Protein AF-A0A1M3E7C6-F1 (afdb_monomer_lite)

Structure (mmCIF, N/CA/C/O backbone):
data_AF-A0A1M3E7C6-F1
#
_entry.id   AF-A0A1M3E7C6-F1
#
loop_
_atom_site.group_PDB
_atom_site.id
_atom_site.type_symbol
_atom_site.label_atom_id
_atom_site.label_alt_id
_atom_site.label_comp_id
_atom_site.label_asym_id
_atom_site.label_entity_id
_atom_site.label_seq_id
_atom_site.pdbx_PDB_ins_code
_atom_site.Cartn_x
_atom_site.Cartn_y
_atom_site.Cartn_z
_atom_site.occupancy
_atom_site.B_iso_or_equiv
_atom_site.auth_seq_id
_atom_site.auth_comp_id
_atom_site.auth_asym_id
_atom_site.auth_atom_id
_atom_site.pdbx_PDB_model_num
ATOM 1 N N . MET A 1 1 ? -11.841 1.292 28.498 1.00 54.66 1 MET A N 1
ATOM 2 C CA . MET A 1 1 ? -10.628 1.463 27.664 1.00 54.66 1 MET A CA 1
ATOM 3 C C . MET A 1 1 ? -10.695 2.862 27.056 1.00 54.66 1 MET A C 1
ATOM 5 O O . MET A 1 1 ? -11.643 3.121 26.330 1.00 54.66 1 MET A O 1
ATOM 9 N N . ASN A 1 2 ? -9.805 3.791 27.438 1.00 68.44 2 ASN A N 1
ATOM 10 C CA . ASN A 1 2 ? -9.898 5.205 27.030 1.00 68.44 2 ASN A CA 1
ATOM 11 C C . ASN A 1 2 ? -9.828 5.352 25.504 1.00 68.44 2 ASN A C 1
ATOM 13 O O . ASN A 1 2 ? -8.860 4.903 24.894 1.00 68.44 2 ASN A O 1
ATOM 17 N N . ILE A 1 3 ? -10.822 6.023 24.917 1.00 69.19 3 ILE A N 1
ATOM 18 C CA . ILE A 1 3 ? -10.952 6.303 23.474 1.00 69.19 3 ILE A CA 1
ATOM 19 C C . ILE A 1 3 ? -9.658 6.902 22.893 1.00 69.19 3 ILE A C 1
ATOM 21 O O . ILE A 1 3 ? -9.248 6.549 21.793 1.00 69.19 3 ILE A O 1
ATOM 25 N N . ILE A 1 4 ? -8.948 7.718 23.676 1.00 75.81 4 ILE A N 1
ATOM 26 C CA . ILE A 1 4 ? -7.658 8.317 23.304 1.00 75.81 4 ILE A CA 1
ATOM 27 C C . ILE A 1 4 ? -6.587 7.255 23.010 1.00 75.81 4 ILE A C 1
ATOM 29 O O . ILE A 1 4 ? -5.895 7.356 22.003 1.00 75.81 4 ILE A O 1
ATOM 33 N N . LYS A 1 5 ? -6.470 6.200 23.832 1.00 76.25 5 LYS A N 1
ATOM 34 C CA . LYS A 1 5 ? -5.499 5.114 23.591 1.00 76.25 5 LYS A CA 1
ATOM 35 C C . LYS A 1 5 ? -5.813 4.358 22.297 1.00 76.25 5 LYS A C 1
ATOM 37 O O . LYS A 1 5 ? -4.899 3.892 21.627 1.00 76.25 5 LYS A O 1
ATOM 42 N N . TYR A 1 6 ? -7.095 4.253 21.946 1.00 70.25 6 TYR A N 1
ATOM 43 C CA . TYR A 1 6 ? -7.544 3.597 20.720 1.00 70.25 6 TYR A CA 1
ATOM 44 C C . TYR A 1 6 ? -7.229 4.430 19.474 1.00 70.25 6 TYR A C 1
ATOM 46 O O . TYR A 1 6 ? -6.685 3.898 18.509 1.00 70.25 6 TYR A O 1
ATOM 54 N N . ILE A 1 7 ? -7.511 5.736 19.518 1.00 74.50 7 ILE A N 1
ATOM 55 C CA . ILE A 1 7 ? -7.147 6.663 18.440 1.00 74.50 7 ILE A CA 1
ATOM 56 C C . ILE A 1 7 ? -5.631 6.633 18.238 1.00 74.50 7 ILE A C 1
ATOM 58 O O . ILE A 1 7 ? -5.173 6.417 17.123 1.00 74.50 7 ILE A O 1
ATOM 62 N N . LEU A 1 8 ? -4.852 6.743 19.319 1.00 79.38 8 LEU A N 1
ATOM 63 C CA . LEU A 1 8 ? -3.392 6.720 19.243 1.00 79.38 8 LEU A CA 1
ATOM 64 C C . LEU A 1 8 ? -2.863 5.417 18.618 1.00 79.38 8 LEU A C 1
ATOM 66 O O . LEU A 1 8 ? -2.000 5.454 17.747 1.00 79.38 8 LEU A O 1
ATOM 70 N N . TRP A 1 9 ? -3.404 4.264 19.023 1.00 79.00 9 TRP A N 1
ATOM 71 C CA . TRP A 1 9 ? -3.026 2.964 18.460 1.00 79.00 9 TRP A CA 1
ATOM 72 C C . TRP A 1 9 ? -3.318 2.868 16.957 1.00 79.00 9 TRP A C 1
ATOM 74 O O . TRP A 1 9 ? -2.485 2.372 16.196 1.00 79.00 9 TRP A O 1
ATOM 84 N N . TRP A 1 10 ? -4.472 3.375 16.515 1.00 76.69 10 TRP A N 1
ATOM 85 C CA . TRP A 1 10 ? -4.827 3.392 15.098 1.00 76.69 10 TRP A CA 1
ATOM 86 C C . TRP A 1 10 ? -3.931 4.329 14.280 1.00 76.69 10 TRP A C 1
ATOM 88 O O . TRP A 1 10 ? -3.456 3.962 13.204 1.00 76.69 10 TRP A O 1
ATOM 98 N N . GLU A 1 11 ? -3.672 5.525 14.804 1.00 79.06 11 GLU A N 1
ATOM 99 C CA . GLU A 1 11 ? -2.825 6.532 14.167 1.00 79.06 11 GLU A CA 1
ATOM 100 C C . GLU A 1 11 ? -1.385 6.033 13.993 1.00 79.06 11 GLU A C 1
ATOM 102 O O . GLU A 1 11 ? -0.805 6.212 12.923 1.00 79.06 11 GLU A O 1
ATOM 107 N N . ILE A 1 12 ? -0.836 5.320 14.985 1.00 81.44 12 ILE A N 1
ATOM 108 C CA . ILE A 1 12 ? 0.489 4.691 14.882 1.00 81.44 12 ILE A CA 1
ATOM 109 C C . ILE A 1 12 ? 0.514 3.652 13.755 1.00 81.44 12 ILE A C 1
ATOM 111 O O . ILE A 1 12 ? 1.419 3.675 12.921 1.00 81.44 12 ILE A O 1
ATOM 115 N N . ARG A 1 13 ? -0.489 2.764 13.671 1.00 78.50 13 ARG A N 1
ATOM 116 C CA . ARG A 1 13 ? -0.571 1.775 12.577 1.00 78.50 13 ARG A CA 1
ATOM 117 C C . ARG A 1 13 ? -0.700 2.448 11.210 1.00 78.50 13 ARG A C 1
ATOM 119 O O . ARG A 1 13 ? -0.099 1.971 10.251 1.00 78.50 13 ARG A O 1
ATOM 126 N N . ARG A 1 14 ? -1.426 3.569 11.131 1.00 79.44 14 ARG A N 1
ATOM 127 C CA . ARG A 1 14 ? -1.618 4.326 9.885 1.00 79.44 14 ARG A CA 1
ATOM 128 C C . ARG A 1 14 ? -0.310 4.954 9.441 1.00 79.44 14 ARG A C 1
ATOM 130 O O . ARG A 1 14 ? 0.031 4.897 8.266 1.00 79.44 14 ARG A O 1
ATOM 137 N N . LEU A 1 15 ? 0.430 5.522 10.388 1.00 81.31 15 LEU A N 1
ATOM 138 C CA . LEU A 1 15 ? 1.736 6.108 10.133 1.00 81.31 15 LEU A CA 1
ATOM 139 C C . LEU A 1 15 ? 2.729 5.046 9.645 1.00 81.31 15 LEU A C 1
ATOM 141 O O . LEU A 1 15 ? 3.374 5.257 8.625 1.00 81.31 15 LEU A O 1
ATOM 145 N N . LEU A 1 16 ? 2.786 3.880 10.297 1.00 83.19 16 LEU A N 1
ATOM 146 C CA . LEU A 1 16 ? 3.627 2.757 9.861 1.00 83.19 16 LEU A CA 1
ATOM 147 C C . LEU A 1 16 ? 3.250 2.252 8.460 1.00 83.19 16 LEU A C 1
ATOM 149 O O . LEU A 1 16 ? 4.128 2.035 7.630 1.00 83.19 16 LEU A O 1
ATOM 153 N N . PHE A 1 17 ? 1.953 2.104 8.177 1.00 81.75 17 PHE A N 1
ATOM 154 C CA . PHE A 1 17 ? 1.462 1.688 6.864 1.00 81.75 17 PHE A CA 1
ATOM 155 C C . PHE A 1 17 ? 1.825 2.702 5.771 1.00 81.75 17 PHE A C 1
ATOM 157 O O . PHE A 1 17 ? 2.354 2.328 4.728 1.00 81.75 17 PHE A O 1
ATOM 164 N N . ASN A 1 18 ? 1.629 3.994 6.030 1.00 82.06 18 ASN A N 1
ATOM 165 C CA . ASN A 1 18 ? 1.979 5.051 5.083 1.00 82.06 18 ASN A CA 1
ATOM 166 C C . ASN A 1 18 ? 3.492 5.168 4.868 1.00 82.06 18 ASN A C 1
ATOM 168 O O . ASN A 1 18 ? 3.921 5.375 3.737 1.00 82.06 18 ASN A O 1
ATOM 172 N N . LEU A 1 19 ? 4.305 5.000 5.917 1.00 84.50 19 LEU A N 1
ATOM 173 C CA . LEU A 1 19 ? 5.764 4.941 5.786 1.00 84.50 19 LEU A CA 1
ATOM 174 C C . LEU A 1 19 ? 6.196 3.757 4.914 1.00 84.50 19 LEU A C 1
ATOM 176 O O . LEU A 1 19 ? 7.078 3.909 4.074 1.00 84.50 19 LEU A O 1
ATOM 180 N N . PHE A 1 20 ? 5.542 2.602 5.063 1.00 85.25 20 PHE A N 1
ATOM 181 C CA . PHE A 1 20 ? 5.787 1.435 4.220 1.00 85.25 20 PHE A CA 1
ATOM 182 C C . PHE A 1 20 ? 5.411 1.685 2.749 1.00 85.25 20 PHE A C 1
ATOM 184 O O . PHE A 1 20 ? 6.205 1.395 1.851 1.00 85.25 20 PHE A O 1
ATOM 191 N N . LEU A 1 21 ? 4.239 2.274 2.489 1.00 83.44 21 LEU A N 1
ATOM 192 C CA . LEU A 1 21 ? 3.819 2.668 1.137 1.00 83.44 21 LEU A CA 1
ATOM 193 C C . LEU A 1 21 ? 4.786 3.676 0.505 1.00 83.44 21 LEU A C 1
ATOM 195 O O . LEU A 1 21 ? 5.140 3.564 -0.668 1.00 83.44 21 LEU A O 1
ATOM 199 N N . LEU A 1 22 ? 5.240 4.657 1.283 1.00 83.62 22 LEU A N 1
ATOM 200 C CA . LEU A 1 22 ? 6.178 5.668 0.813 1.00 83.62 22 LEU A CA 1
ATOM 201 C C . LEU A 1 22 ? 7.542 5.048 0.489 1.00 83.62 22 LEU A C 1
ATOM 203 O O . LEU A 1 22 ? 8.075 5.284 -0.592 1.00 83.62 22 LEU A O 1
ATOM 207 N N . GLY A 1 23 ? 8.070 4.197 1.373 1.00 85.25 23 GLY A N 1
ATOM 208 C CA . GLY A 1 23 ? 9.334 3.493 1.156 1.00 85.25 23 GLY A CA 1
ATOM 209 C C . GLY A 1 23 ? 9.309 2.598 -0.085 1.00 85.25 23 GLY A C 1
ATOM 210 O O . GLY A 1 23 ? 10.196 2.695 -0.929 1.00 85.25 23 GLY A O 1
ATOM 211 N N . SER A 1 24 ? 8.265 1.782 -0.246 1.00 82.69 24 SER A N 1
ATOM 212 C CA . SER A 1 24 ? 8.095 0.917 -1.427 1.00 82.69 24 SER A CA 1
ATOM 213 C C . SER A 1 24 ? 7.970 1.720 -2.727 1.00 82.69 24 SER A C 1
ATOM 215 O O . SER A 1 24 ? 8.575 1.367 -3.739 1.00 82.69 24 SER A O 1
ATOM 217 N N . THR A 1 25 ? 7.275 2.861 -2.688 1.00 81.50 25 THR A N 1
ATOM 218 C CA . THR A 1 25 ? 7.171 3.764 -3.843 1.00 81.50 25 THR A CA 1
ATOM 219 C C . THR A 1 25 ? 8.519 4.379 -4.205 1.00 81.50 25 THR A C 1
ATOM 221 O O . THR A 1 25 ? 8.877 4.396 -5.378 1.00 81.50 25 THR A O 1
ATOM 224 N N . LEU A 1 26 ? 9.299 4.840 -3.221 1.00 83.44 26 LEU A N 1
ATOM 225 C CA . LEU A 1 26 ? 10.636 5.391 -3.458 1.00 83.44 26 LEU A CA 1
ATOM 226 C C . LEU A 1 26 ? 11.586 4.354 -4.066 1.00 83.44 26 LEU A C 1
ATOM 228 O O . LEU A 1 26 ? 12.305 4.675 -5.009 1.00 83.44 26 LEU A O 1
ATOM 232 N N . VAL A 1 27 ? 11.554 3.114 -3.567 1.00 82.69 27 VAL A N 1
ATOM 233 C CA . VAL A 1 27 ? 12.353 2.004 -4.107 1.00 82.69 27 VAL A CA 1
ATOM 234 C C . VAL A 1 27 ? 12.014 1.753 -5.573 1.00 82.69 27 VAL A C 1
ATOM 236 O O . VAL A 1 27 ? 12.920 1.612 -6.391 1.00 82.69 27 VAL A O 1
ATOM 239 N N . LEU A 1 28 ? 10.731 1.755 -5.935 1.00 77.69 28 LEU A N 1
ATOM 240 C CA . LEU A 1 28 ? 10.324 1.566 -7.326 1.00 77.69 28 LEU A CA 1
ATOM 241 C C . LEU A 1 28 ? 10.652 2.762 -8.212 1.00 77.69 28 LEU A C 1
ATOM 243 O O . LEU A 1 28 ? 11.138 2.564 -9.318 1.00 77.69 28 LEU A O 1
ATOM 247 N N . CYS A 1 29 ? 10.458 3.993 -7.739 1.00 77.25 29 CYS A N 1
ATOM 248 C CA . CYS A 1 29 ? 10.883 5.184 -8.475 1.00 77.25 29 CYS A CA 1
ATOM 249 C C . CYS A 1 29 ? 12.395 5.175 -8.745 1.00 77.25 29 CYS A C 1
ATOM 251 O O . CYS A 1 29 ? 12.830 5.577 -9.824 1.00 77.25 29 CYS A O 1
ATOM 253 N N . PHE A 1 30 ? 13.192 4.696 -7.787 1.00 77.31 30 PHE A N 1
ATOM 254 C CA . PHE A 1 30 ? 14.628 4.516 -7.965 1.00 77.31 30 PHE A CA 1
ATOM 255 C C . PHE A 1 30 ? 14.941 3.388 -8.958 1.00 77.31 30 PHE A C 1
ATOM 257 O O . PHE A 1 30 ? 15.753 3.584 -9.856 1.00 77.31 30 PHE A O 1
ATOM 264 N N . ALA A 1 31 ? 14.256 2.246 -8.854 1.00 72.19 31 ALA A N 1
ATOM 265 C CA . ALA A 1 31 ? 14.455 1.097 -9.738 1.00 72.19 31 ALA A CA 1
ATOM 266 C C . ALA A 1 31 ? 14.068 1.386 -11.198 1.00 72.19 31 ALA A C 1
ATOM 268 O O . ALA A 1 31 ? 14.800 1.023 -12.110 1.00 72.19 31 ALA A O 1
ATOM 269 N N . PHE A 1 32 ? 12.964 2.099 -11.435 1.00 70.50 32 PHE A N 1
ATOM 270 C CA . PHE A 1 32 ? 12.581 2.581 -12.768 1.00 70.50 32 PHE A CA 1
ATOM 271 C C . PHE A 1 32 ? 13.437 3.766 -13.251 1.00 70.50 32 PHE A C 1
ATOM 273 O O . PHE A 1 32 ? 13.218 4.284 -14.344 1.00 70.50 32 PHE A O 1
ATOM 280 N N . GLY A 1 33 ? 14.414 4.207 -12.452 1.00 62.66 33 GLY A N 1
ATOM 281 C CA . GLY A 1 33 ? 15.376 5.226 -12.838 1.00 62.66 33 GLY A CA 1
ATOM 282 C C . GLY A 1 33 ? 14.762 6.611 -13.000 1.00 62.66 33 GLY A C 1
ATOM 283 O O . GLY A 1 33 ? 14.967 7.214 -14.042 1.00 62.66 33 GLY A O 1
ATOM 284 N N . PHE A 1 34 ? 14.007 7.109 -12.008 1.00 54.00 34 PHE A N 1
ATOM 285 C CA . PHE A 1 34 ? 13.562 8.510 -11.803 1.00 54.00 34 PHE A CA 1
ATOM 286 C C . PHE A 1 34 ? 12.947 9.283 -12.996 1.00 54.00 34 PHE A C 1
ATOM 288 O O . PHE A 1 34 ? 12.569 10.445 -12.862 1.00 54.00 34 PHE A O 1
ATOM 295 N N . ASN A 1 35 ? 12.773 8.651 -14.152 1.00 59.53 35 ASN A N 1
ATOM 296 C CA . ASN A 1 35 ? 12.366 9.258 -15.409 1.00 59.53 35 ASN A CA 1
ATOM 297 C C . ASN A 1 35 ? 10.902 8.928 -15.705 1.00 59.53 35 ASN A C 1
ATOM 299 O O . ASN A 1 35 ? 10.528 8.573 -16.822 1.00 59.53 35 ASN A O 1
ATOM 303 N N . LEU A 1 36 ? 10.039 9.103 -14.702 1.00 56.84 36 LEU A N 1
ATOM 304 C CA . LEU A 1 36 ? 8.584 9.004 -14.859 1.00 56.84 36 LEU A CA 1
ATOM 305 C C . LEU A 1 36 ? 8.058 9.885 -16.004 1.00 56.84 36 LEU A C 1
ATOM 307 O O . LEU A 1 36 ? 7.094 9.522 -16.666 1.00 56.84 36 LEU A O 1
ATOM 311 N N . PHE A 1 37 ? 8.743 10.996 -16.291 1.00 57.69 37 PHE A N 1
ATOM 312 C CA . PHE A 1 37 ? 8.420 11.911 -17.390 1.00 57.69 37 PHE A CA 1
ATOM 313 C C . PHE A 1 37 ? 9.018 11.530 -18.753 1.00 57.69 37 PHE A C 1
ATOM 315 O O . PHE A 1 37 ? 8.662 12.145 -19.752 1.00 57.69 37 PHE A O 1
ATOM 322 N N . ARG A 1 38 ? 9.931 10.551 -18.817 1.00 59.56 38 ARG A N 1
ATOM 323 C CA . ARG A 1 38 ? 10.483 10.027 -20.084 1.00 59.56 38 ARG A CA 1
ATOM 324 C C . ARG A 1 38 ? 10.049 8.597 -20.379 1.00 59.56 38 ARG A C 1
ATOM 326 O O . ARG A 1 38 ? 10.420 8.056 -21.413 1.00 59.56 38 ARG A O 1
ATOM 333 N N . THR A 1 39 ? 9.308 7.973 -19.468 1.00 67.62 39 THR A N 1
ATOM 334 C CA . THR A 1 39 ? 8.786 6.628 -19.687 1.00 67.62 39 THR A CA 1
ATOM 335 C C . THR A 1 39 ? 7.688 6.735 -20.735 1.00 67.62 39 THR A C 1
ATOM 337 O O . THR A 1 39 ? 6.695 7.427 -20.512 1.00 67.62 39 THR A O 1
ATOM 340 N N . GLU A 1 40 ? 7.875 6.091 -21.887 1.00 74.81 40 GLU A N 1
ATOM 341 C CA . GLU A 1 40 ? 6.901 6.168 -22.972 1.00 74.81 40 GLU A C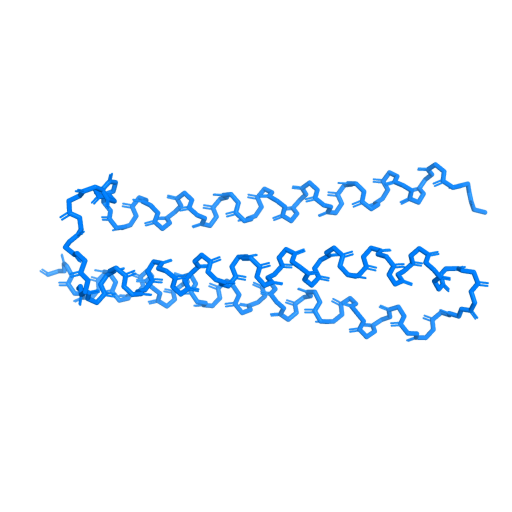A 1
ATOM 342 C C . GLU A 1 40 ? 5.542 5.612 -22.515 1.00 74.81 40 GLU A C 1
ATOM 344 O O . GLU A 1 40 ? 5.481 4.492 -21.976 1.00 74.81 40 GLU A O 1
ATOM 349 N N . PRO A 1 41 ? 4.447 6.370 -22.713 1.00 75.69 41 PRO A N 1
ATOM 350 C CA . PRO A 1 41 ? 3.113 5.873 -22.433 1.00 75.69 41 PRO A CA 1
ATOM 351 C C . PRO A 1 41 ? 2.835 4.643 -23.303 1.00 75.69 41 PRO A C 1
ATOM 353 O O . PRO A 1 41 ? 3.051 4.662 -24.511 1.00 75.69 41 PRO A O 1
ATOM 356 N N . GLY A 1 42 ? 2.368 3.564 -22.675 1.00 73.88 42 GLY A N 1
ATOM 357 C CA . GLY A 1 42 ? 2.132 2.277 -23.340 1.00 73.88 42 GLY A CA 1
ATOM 358 C C . GLY A 1 42 ? 3.310 1.295 -23.296 1.00 73.88 42 GLY A C 1
ATOM 359 O O . GLY A 1 42 ? 3.159 0.151 -23.717 1.00 73.88 42 GLY A O 1
ATOM 360 N N . SER A 1 43 ? 4.460 1.682 -22.738 1.00 78.38 43 SER A N 1
ATOM 361 C CA . SER A 1 43 ? 5.552 0.740 -22.463 1.00 78.38 43 SER A CA 1
ATOM 362 C C . SER A 1 43 ? 5.219 -0.209 -21.298 1.00 78.38 43 SER A C 1
ATOM 364 O O . SER A 1 43 ? 4.429 0.112 -20.406 1.00 78.38 43 SER A O 1
ATOM 366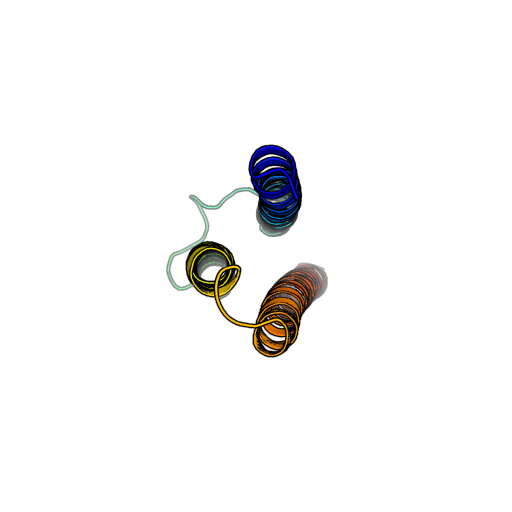 N N . GLY A 1 44 ? 5.859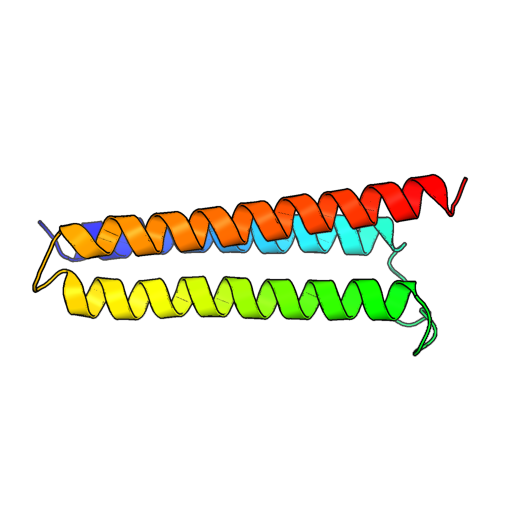 -1.383 -21.251 1.00 76.44 44 GLY A N 1
ATOM 367 C CA . GLY A 1 44 ? 5.677 -2.338 -20.147 1.00 76.44 44 GLY A CA 1
ATOM 368 C C . GLY A 1 44 ? 6.000 -1.736 -18.770 1.00 76.44 44 GLY A C 1
ATOM 369 O O . GLY A 1 44 ? 5.271 -1.967 -17.807 1.00 76.44 44 GLY A O 1
ATOM 370 N N . ALA A 1 45 ? 7.029 -0.885 -18.691 1.00 74.06 45 ALA A N 1
ATOM 371 C CA . ALA A 1 45 ? 7.393 -0.161 -17.472 1.00 74.06 45 ALA A CA 1
ATOM 372 C C . ALA A 1 45 ? 6.283 0.796 -17.000 1.00 74.06 45 ALA A C 1
ATOM 374 O O . ALA A 1 45 ? 5.976 0.851 -15.808 1.00 74.06 45 ALA A O 1
ATOM 375 N N . TYR A 1 46 ? 5.623 1.489 -17.934 1.00 76.25 46 TYR A N 1
ATOM 376 C CA . TYR A 1 46 ? 4.487 2.363 -17.642 1.00 76.25 46 TYR A CA 1
ATOM 377 C C . TYR A 1 46 ? 3.303 1.586 -17.042 1.00 76.25 46 TYR A C 1
ATOM 379 O O . TYR A 1 46 ? 2.746 1.992 -16.020 1.00 76.25 46 TYR A O 1
ATOM 387 N N . TYR A 1 47 ? 2.956 0.424 -17.610 1.00 78.62 47 TYR A N 1
ATOM 388 C CA . TYR A 1 47 ? 1.886 -0.427 -17.075 1.00 78.62 47 TYR A CA 1
ATOM 389 C C . TYR A 1 47 ? 2.221 -1.026 -15.705 1.00 78.62 47 TYR A C 1
ATOM 391 O O . TYR A 1 47 ? 1.346 -1.080 -14.835 1.00 78.62 47 TYR A O 1
ATOM 399 N N . LEU A 1 48 ? 3.473 -1.439 -15.480 1.00 79.12 48 LEU A N 1
ATOM 400 C CA . LEU A 1 48 ? 3.926 -1.926 -14.174 1.00 79.12 48 LEU A CA 1
ATOM 401 C C . LEU A 1 48 ? 3.791 -0.842 -13.100 1.00 79.12 48 LEU A C 1
ATOM 403 O O . LEU A 1 48 ? 3.281 -1.122 -12.012 1.00 79.12 48 LEU A O 1
ATOM 407 N N . PHE A 1 49 ? 4.174 0.396 -13.427 1.00 77.69 49 PHE A N 1
ATOM 408 C CA . PHE A 1 49 ? 4.053 1.543 -12.532 1.00 77.69 49 PHE A CA 1
ATOM 409 C C . PHE A 1 49 ? 2.592 1.921 -12.241 1.00 77.69 49 PHE A C 1
ATOM 411 O O . PHE A 1 49 ? 2.227 2.107 -11.081 1.00 77.69 49 PHE A O 1
ATOM 418 N N . ILE A 1 50 ? 1.715 1.971 -13.251 1.00 80.50 50 ILE A N 1
ATOM 419 C CA . ILE A 1 50 ? 0.280 2.235 -13.029 1.00 80.50 50 ILE A CA 1
ATOM 420 C C . ILE A 1 50 ? -0.353 1.152 -12.162 1.00 80.50 50 ILE A C 1
ATOM 422 O O . ILE A 1 50 ? -1.096 1.458 -11.230 1.00 80.50 50 ILE A O 1
ATOM 426 N N . THR A 1 51 ? -0.062 -0.115 -12.451 1.00 82.19 51 THR A N 1
ATOM 427 C CA . THR A 1 51 ? -0.602 -1.241 -11.681 1.00 82.19 51 THR A CA 1
ATOM 428 C C . THR A 1 51 ? -0.127 -1.174 -10.230 1.00 82.19 51 THR A C 1
ATOM 430 O O . THR A 1 51 ? -0.906 -1.425 -9.312 1.00 82.19 51 THR A O 1
ATOM 433 N N . TYR A 1 52 ? 1.117 -0.742 -10.004 1.00 83.12 52 TYR A N 1
ATOM 434 C CA . TYR A 1 52 ? 1.639 -0.472 -8.670 1.00 83.12 52 TYR A CA 1
ATOM 435 C C . TYR A 1 52 ? 0.874 0.657 -7.953 1.00 83.12 52 TYR A C 1
ATOM 437 O O . TYR A 1 52 ? 0.453 0.483 -6.809 1.00 83.12 52 TYR A O 1
ATOM 445 N N . LEU A 1 53 ? 0.614 1.783 -8.628 1.00 82.94 53 LEU A N 1
ATOM 446 C CA . LEU A 1 53 ? -0.189 2.879 -8.070 1.00 82.94 53 LEU A CA 1
ATOM 447 C C . LEU A 1 53 ? -1.623 2.445 -7.731 1.00 82.94 53 LEU A C 1
ATOM 449 O O . LEU A 1 53 ? -2.143 2.807 -6.674 1.00 82.94 53 LEU A O 1
ATOM 453 N N . LEU A 1 54 ? -2.257 1.642 -8.591 1.00 84.88 54 LEU A N 1
ATOM 454 C CA . LEU A 1 54 ? -3.577 1.064 -8.325 1.00 84.88 54 LEU A CA 1
ATOM 455 C C . LEU A 1 54 ? -3.553 0.166 -7.084 1.00 84.88 54 LEU A C 1
ATOM 457 O O . LEU A 1 54 ? -4.459 0.238 -6.254 1.00 84.88 54 LEU A O 1
ATOM 461 N N . LEU A 1 55 ? -2.501 -0.639 -6.922 1.00 83.50 55 LEU A N 1
ATOM 462 C CA . LEU A 1 55 ? -2.324 -1.502 -5.758 1.00 83.50 55 LEU A CA 1
ATOM 463 C C . LEU A 1 55 ? -2.164 -0.684 -4.466 1.00 83.50 55 LEU A C 1
ATOM 465 O O . LEU A 1 55 ? -2.777 -1.024 -3.454 1.00 83.50 55 LEU A O 1
ATOM 469 N N . ILE A 1 56 ? -1.425 0.433 -4.508 1.00 84.62 56 ILE A N 1
ATOM 470 C CA . ILE A 1 56 ? -1.330 1.383 -3.387 1.00 84.62 56 ILE A CA 1
ATOM 471 C C . ILE A 1 56 ? -2.703 1.961 -3.049 1.00 84.62 56 ILE A C 1
ATOM 473 O O . ILE A 1 56 ? -3.091 1.974 -1.879 1.00 84.62 56 ILE A O 1
ATOM 477 N N . ALA A 1 57 ? -3.443 2.439 -4.052 1.00 81.31 57 ALA A N 1
ATOM 478 C CA . ALA A 1 57 ? -4.762 3.030 -3.849 1.00 81.31 57 ALA A CA 1
ATOM 479 C C . ALA A 1 57 ? -5.734 2.022 -3.216 1.00 81.31 57 ALA A C 1
ATOM 481 O O . ALA A 1 57 ? -6.419 2.348 -2.245 1.00 81.31 57 ALA A O 1
ATOM 482 N N . LEU A 1 58 ? -5.735 0.776 -3.701 1.00 83.00 58 LEU A N 1
ATOM 483 C CA . LEU A 1 58 ? -6.523 -0.317 -3.131 1.00 83.00 58 LEU A CA 1
ATOM 484 C C . LEU A 1 58 ? -6.105 -0.634 -1.693 1.00 83.00 58 LEU A C 1
ATOM 486 O O . LEU A 1 58 ? -6.967 -0.763 -0.825 1.00 83.00 58 LEU A O 1
ATOM 490 N N . ALA A 1 59 ? -4.804 -0.719 -1.412 1.00 81.75 59 ALA A N 1
ATOM 491 C CA . ALA A 1 59 ? -4.302 -1.005 -0.072 1.00 81.75 59 ALA A CA 1
ATOM 492 C C . ALA A 1 59 ? -4.681 0.110 0.924 1.00 81.75 59 ALA A C 1
ATOM 494 O O . ALA A 1 59 ? -5.139 -0.178 2.032 1.00 81.75 59 ALA A O 1
ATOM 495 N N . ASN A 1 60 ? -4.595 1.378 0.511 1.00 82.44 60 ASN A N 1
ATOM 496 C CA . ASN A 1 60 ? -5.051 2.525 1.303 1.00 82.44 60 ASN A CA 1
ATOM 497 C C . ASN A 1 60 ? -6.568 2.528 1.527 1.00 82.44 60 ASN A C 1
ATOM 499 O O . ASN A 1 60 ? -7.040 2.848 2.622 1.00 82.44 60 ASN A O 1
ATOM 50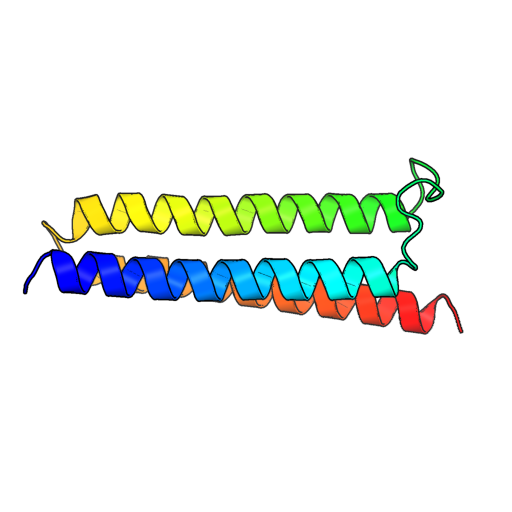3 N N . LEU A 1 61 ? -7.345 2.148 0.513 1.00 82.38 61 LEU A N 1
ATOM 504 C CA . LEU A 1 61 ? -8.798 2.042 0.615 1.00 82.38 61 LEU A CA 1
ATOM 505 C C . LEU A 1 61 ? -9.201 0.928 1.587 1.00 82.38 61 LEU A C 1
ATOM 507 O O . LEU A 1 61 ? -10.028 1.156 2.466 1.00 82.38 61 LEU A O 1
ATOM 511 N N . VAL A 1 62 ? -8.568 -0.245 1.502 1.00 81.56 62 VAL A N 1
ATOM 512 C CA . VAL A 1 62 ? -8.762 -1.354 2.449 1.00 81.56 62 VAL A CA 1
ATOM 513 C C . VAL A 1 62 ? -8.381 -0.934 3.870 1.00 81.56 62 VAL A C 1
ATOM 515 O O . VAL A 1 62 ? -9.137 -1.199 4.807 1.00 81.56 62 VAL A O 1
ATOM 518 N N . TYR A 1 63 ? -7.256 -0.232 4.038 1.00 78.06 63 TYR A N 1
ATOM 519 C CA . TYR A 1 63 ? -6.827 0.306 5.330 1.00 78.06 63 TYR A CA 1
ATOM 520 C C . TYR A 1 63 ? -7.874 1.270 5.916 1.00 78.06 63 TYR A C 1
ATOM 522 O O . TYR A 1 63 ? -8.276 1.147 7.075 1.00 78.06 63 TYR A O 1
ATOM 530 N N . THR A 1 64 ? -8.369 2.202 5.101 1.00 78.06 64 THR A N 1
ATOM 531 C CA . THR A 1 64 ? -9.353 3.216 5.510 1.00 78.06 64 THR A CA 1
ATOM 532 C C . THR A 1 64 ? -10.718 2.600 5.816 1.00 78.06 64 THR A C 1
ATOM 534 O O . THR A 1 64 ? -11.335 2.930 6.828 1.00 78.06 64 THR A O 1
ATOM 537 N N . LEU A 1 65 ? -11.188 1.651 5.003 1.00 78.44 65 LEU A N 1
ATOM 538 C CA . LEU A 1 65 ? -12.416 0.906 5.286 1.00 78.44 65 LEU A CA 1
ATOM 539 C C . LEU A 1 65 ? -12.299 0.111 6.586 1.00 78.44 65 LEU A C 1
ATOM 541 O O . LEU A 1 65 ? -13.262 0.049 7.353 1.00 78.44 65 LEU A O 1
ATOM 545 N N . ASN A 1 66 ? -11.118 -0.447 6.868 1.00 73.25 66 ASN A N 1
ATOM 546 C CA . ASN A 1 66 ? -10.872 -1.122 8.132 1.00 73.25 66 ASN A CA 1
ATOM 547 C C . ASN A 1 66 ? -11.040 -0.150 9.312 1.00 73.25 66 ASN A C 1
ATOM 54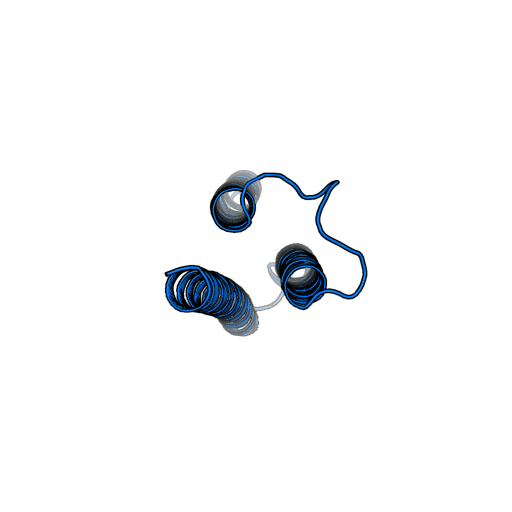9 O O . ASN A 1 66 ? -11.750 -0.490 10.251 1.00 73.25 66 ASN A O 1
ATOM 553 N N . TYR A 1 67 ? -10.533 1.088 9.229 1.00 72.00 67 TYR A N 1
ATOM 554 C CA . TYR A 1 67 ? -10.775 2.107 10.266 1.00 72.00 67 TYR A CA 1
ATOM 555 C C . TYR A 1 67 ? -12.266 2.313 10.547 1.00 72.00 67 TYR A C 1
ATOM 557 O O . TYR A 1 67 ? -12.706 2.210 11.693 1.00 72.00 67 TYR A O 1
ATOM 565 N N . PHE A 1 68 ? -13.053 2.578 9.499 1.00 72.44 68 PHE A N 1
ATOM 566 C CA . PHE A 1 68 ? -14.482 2.869 9.631 1.00 72.44 68 PHE A CA 1
ATOM 567 C C . PHE A 1 68 ? -15.261 1.680 10.192 1.00 72.44 68 PHE A C 1
ATOM 569 O O . PHE A 1 68 ? -16.106 1.844 11.075 1.00 72.44 68 PHE A O 1
ATOM 576 N N . ILE A 1 69 ? -14.971 0.471 9.709 1.00 69.69 69 ILE A N 1
ATOM 577 C CA . ILE A 1 69 ? -15.637 -0.748 10.169 1.00 69.69 69 ILE A CA 1
ATOM 578 C C . ILE A 1 69 ? -15.265 -1.041 11.621 1.00 69.69 69 ILE A C 1
ATOM 580 O O . ILE A 1 69 ? -16.143 -1.401 12.404 1.00 69.69 69 ILE A O 1
ATOM 584 N N . TYR A 1 70 ? -13.998 -0.874 11.993 1.00 67.12 70 TYR A N 1
ATOM 585 C CA . TYR A 1 70 ? -13.523 -1.127 13.348 1.00 67.12 70 TYR A CA 1
ATOM 586 C C . TYR A 1 70 ? -14.046 -0.078 14.328 1.00 67.12 70 TYR A C 1
ATOM 588 O O . TYR A 1 70 ? -14.501 -0.442 15.405 1.00 67.12 70 TYR A O 1
ATOM 596 N N . TYR A 1 71 ? -14.102 1.200 13.941 1.00 65.12 71 TYR A N 1
ATOM 597 C CA . TYR A 1 71 ? -14.732 2.253 14.741 1.00 65.12 71 TYR A CA 1
ATOM 598 C C . TYR A 1 71 ? -16.225 1.972 14.963 1.00 65.12 71 TYR A C 1
ATOM 600 O O . TYR A 1 71 ? -16.718 2.049 16.088 1.00 65.12 71 TYR A O 1
ATOM 608 N N . LYS A 1 72 ? -16.941 1.557 13.908 1.00 65.94 72 LYS A N 1
ATOM 609 C CA . LYS A 1 72 ? -18.363 1.202 13.993 1.00 65.94 72 LYS A CA 1
ATOM 610 C C . LYS A 1 72 ? -18.602 -0.065 14.830 1.00 65.94 72 LYS A C 1
ATOM 612 O O . LYS A 1 72 ? -19.577 -0.123 15.569 1.00 65.94 72 LYS A O 1
ATOM 617 N N . LYS A 1 73 ? -17.717 -1.069 14.749 1.00 63.56 73 LYS A N 1
ATOM 618 C CA . LYS A 1 73 ? -17.883 -2.395 15.384 1.00 63.56 73 LYS A CA 1
ATOM 619 C C . LYS A 1 73 ? -17.161 -2.590 16.715 1.00 63.56 73 LYS A C 1
ATOM 621 O O . LYS A 1 73 ? -17.491 -3.544 17.417 1.00 63.56 73 LYS A O 1
ATOM 626 N N . ALA A 1 74 ? -16.252 -1.701 17.113 1.00 57.22 74 ALA A N 1
ATOM 627 C CA . ALA A 1 74 ? -15.686 -1.667 18.466 1.00 57.22 74 ALA A CA 1
ATOM 628 C C . ALA A 1 74 ? -16.778 -1.502 19.542 1.00 57.22 74 ALA A C 1
ATOM 630 O O . ALA A 1 74 ? -16.550 -1.819 20.706 1.00 57.22 74 ALA A O 1
ATOM 631 N N . LYS A 1 75 ? -17.977 -1.064 19.134 1.00 55.88 75 LYS A N 1
ATOM 632 C CA . LYS A 1 75 ? -19.191 -1.024 19.949 1.00 55.88 75 LYS A CA 1
ATOM 633 C C . LYS A 1 75 ? -19.930 -2.367 20.074 1.00 55.88 75 LYS A C 1
ATOM 635 O O . LYS A 1 75 ? -20.718 -2.498 21.000 1.00 55.88 75 LYS A O 1
ATOM 640 N N . GLU A 1 76 ? -19.705 -3.343 19.185 1.00 56.72 76 GLU A N 1
ATOM 641 C CA . GLU A 1 76 ? -20.657 -4.455 18.997 1.00 56.72 76 GLU A CA 1
ATOM 642 C C . GLU A 1 76 ? -20.085 -5.884 18.929 1.00 56.72 76 GLU A C 1
ATOM 644 O O . GLU A 1 76 ? -20.849 -6.785 19.252 1.00 56.72 76 GLU A O 1
ATOM 649 N N . ASN A 1 77 ? -18.821 -6.179 18.550 1.00 53.72 77 ASN A N 1
ATOM 650 C CA . ASN A 1 77 ? -18.307 -7.574 18.626 1.00 53.72 77 ASN A CA 1
ATOM 651 C C . ASN A 1 77 ? -16.801 -7.779 18.325 1.00 53.72 77 ASN A C 1
ATOM 653 O O . ASN A 1 77 ? -16.265 -7.206 17.377 1.00 53.72 77 ASN A O 1
ATOM 657 N N . LYS A 1 78 ? -16.137 -8.697 19.059 1.00 56.97 78 LYS A N 1
ATOM 658 C CA . LYS A 1 78 ? -14.684 -9.001 18.957 1.00 56.97 78 LYS A CA 1
ATOM 659 C C . LYS A 1 78 ? -14.269 -9.922 17.794 1.00 56.97 78 LYS A C 1
ATOM 661 O O . LYS A 1 78 ? -13.121 -9.886 17.374 1.00 56.97 78 LYS A O 1
ATOM 666 N N . THR A 1 79 ? -15.159 -10.745 17.243 1.00 53.28 79 THR A N 1
ATOM 667 C CA . THR A 1 79 ? -14.793 -11.820 16.289 1.00 53.28 79 THR A CA 1
ATOM 668 C C . THR A 1 79 ? -14.521 -11.335 14.862 1.00 53.28 79 THR A C 1
ATOM 670 O O . THR A 1 79 ? -13.733 -11.941 14.143 1.00 53.28 79 THR A O 1
ATOM 673 N N . ARG A 1 80 ? -15.134 -10.224 14.429 1.00 57.78 80 ARG A N 1
ATOM 674 C CA . ARG A 1 80 ? -14.941 -9.685 13.064 1.00 57.78 80 ARG A CA 1
ATOM 675 C C . ARG A 1 80 ? -13.649 -8.882 12.905 1.00 57.78 80 ARG A C 1
ATOM 677 O O . ARG A 1 80 ? -13.180 -8.726 11.787 1.00 57.78 80 ARG A O 1
ATOM 684 N N . ILE A 1 81 ? -13.069 -8.429 14.011 1.00 60.69 81 ILE A N 1
ATOM 685 C CA . ILE A 1 81 ? -11.804 -7.687 14.083 1.00 60.69 81 ILE A CA 1
ATOM 686 C C . ILE A 1 81 ? -10.651 -8.483 13.450 1.00 60.69 81 ILE A C 1
ATOM 688 O O . ILE A 1 81 ? -9.945 -7.963 12.589 1.00 60.69 81 ILE A O 1
ATOM 692 N N . GLY A 1 82 ? -10.533 -9.777 13.773 1.00 65.88 82 GLY A N 1
ATOM 693 C CA . GLY A 1 82 ? -9.434 -10.613 13.279 1.00 65.88 82 GLY A CA 1
ATOM 694 C C . GLY A 1 82 ? -9.470 -10.883 11.769 1.00 65.88 82 GLY A C 1
ATOM 695 O O . GLY A 1 82 ? -8.421 -11.051 11.154 1.00 65.88 82 GLY A O 1
ATOM 696 N N . LEU A 1 83 ? -10.653 -10.893 11.143 1.00 67.88 83 LEU A N 1
ATOM 697 C CA . LEU A 1 83 ? -10.775 -11.095 9.694 1.00 67.88 83 LEU A CA 1
ATOM 698 C C . LEU A 1 83 ? -10.248 -9.881 8.915 1.00 67.88 83 LEU A C 1
ATOM 700 O O . LEU A 1 83 ? -9.534 -10.048 7.931 1.00 67.88 83 LEU A O 1
ATOM 704 N N . PHE A 1 84 ? -10.520 -8.662 9.384 1.00 68.50 84 PHE A N 1
ATOM 705 C CA . PHE A 1 84 ? -10.025 -7.450 8.726 1.00 68.50 84 PHE A CA 1
ATOM 706 C C . PHE A 1 84 ? -8.528 -7.210 8.951 1.00 68.50 84 PHE A C 1
ATOM 708 O O . PHE A 1 84 ? -7.848 -6.735 8.044 1.00 68.50 84 PHE A O 1
ATOM 715 N N . GLU A 1 85 ? -7.980 -7.587 10.109 1.00 71.25 85 GLU A N 1
ATOM 716 C CA . GLU A 1 85 ? -6.526 -7.566 10.323 1.00 71.25 85 GLU A CA 1
ATOM 717 C C . GLU A 1 85 ? -5.791 -8.519 9.376 1.00 71.25 85 GLU A C 1
ATOM 719 O O . GLU A 1 85 ? -4.756 -8.154 8.820 1.00 71.25 85 GLU A O 1
ATOM 724 N N . ARG A 1 86 ? -6.363 -9.702 9.120 1.00 79.44 86 ARG A N 1
ATOM 725 C CA . ARG A 1 86 ? -5.842 -10.645 8.120 1.00 79.44 86 ARG A CA 1
ATOM 726 C C . ARG A 1 86 ? -5.916 -10.082 6.702 1.00 79.44 86 ARG A C 1
ATOM 728 O O . ARG A 1 86 ? -4.969 -10.265 5.947 1.00 79.44 86 ARG A O 1
ATOM 735 N N . ILE A 1 87 ? -6.989 -9.369 6.348 1.00 77.62 87 ILE A N 1
ATOM 736 C CA . ILE A 1 87 ? -7.104 -8.698 5.041 1.00 77.62 87 ILE A CA 1
ATOM 737 C C . ILE A 1 87 ? -6.038 -7.600 4.897 1.00 77.62 87 ILE A C 1
ATOM 739 O O . ILE A 1 87 ? -5.382 -7.536 3.861 1.00 77.62 87 ILE A O 1
ATOM 743 N N . MET A 1 88 ? -5.808 -6.785 5.934 1.00 75.12 88 MET A N 1
ATOM 744 C CA . MET A 1 88 ? -4.747 -5.767 5.925 1.00 75.12 88 MET A CA 1
ATOM 745 C C . MET A 1 88 ? -3.357 -6.407 5.754 1.00 75.12 88 MET A C 1
ATOM 747 O O . MET A 1 88 ? -2.577 -5.971 4.907 1.00 75.12 88 MET A O 1
ATOM 751 N N . LEU A 1 89 ? -3.058 -7.472 6.504 1.00 80.75 89 LEU A N 1
ATOM 752 C CA . LEU A 1 89 ? -1.814 -8.234 6.346 1.00 80.75 89 LEU A CA 1
ATOM 753 C C . LEU A 1 89 ? -1.676 -8.814 4.934 1.00 80.75 89 LEU A C 1
ATOM 755 O O . LEU A 1 89 ? -0.617 -8.691 4.328 1.00 80.75 89 LEU A O 1
ATOM 759 N N . CYS A 1 90 ? -2.749 -9.380 4.382 1.00 81.12 90 CYS A N 1
ATOM 760 C CA . CYS A 1 90 ? -2.765 -9.900 3.017 1.00 81.12 90 CYS A CA 1
ATOM 761 C C . CYS A 1 90 ? -2.465 -8.795 1.991 1.00 81.12 90 CYS A C 1
ATOM 763 O O . CYS A 1 90 ? -1.627 -8.988 1.115 1.00 81.12 90 CYS A O 1
ATOM 765 N N . SER A 1 91 ? -3.061 -7.605 2.139 1.00 78.50 91 SER A N 1
ATOM 766 C CA . SER A 1 91 ? -2.773 -6.468 1.254 1.00 78.50 91 SER A CA 1
ATOM 767 C C . SER A 1 91 ? -1.317 -5.995 1.336 1.00 78.50 91 SER A C 1
ATOM 769 O O . SER A 1 91 ? -0.723 -5.688 0.306 1.00 78.50 91 SER A O 1
ATOM 771 N N . LEU A 1 92 ? -0.710 -6.009 2.529 1.00 80.94 92 LEU A N 1
ATOM 772 C CA . LEU A 1 92 ? 0.711 -5.694 2.707 1.00 80.94 92 LEU A CA 1
ATOM 773 C C . LEU A 1 92 ? 1.615 -6.739 2.051 1.00 80.94 92 LEU A C 1
ATOM 775 O O . LEU A 1 92 ? 2.571 -6.379 1.367 1.00 80.94 92 LEU A O 1
ATOM 779 N N . ILE A 1 93 ? 1.301 -8.025 2.223 1.00 85.12 93 ILE A N 1
ATOM 780 C CA . ILE A 1 93 ? 2.043 -9.124 1.594 1.00 85.12 93 ILE A CA 1
ATOM 781 C C . ILE A 1 93 ? 1.965 -9.005 0.072 1.00 85.12 93 ILE A C 1
ATOM 783 O O . ILE A 1 93 ? 2.998 -9.053 -0.586 1.00 85.12 93 ILE A O 1
ATOM 787 N N . LEU A 1 94 ? 0.772 -8.783 -0.487 1.00 81.06 94 LEU A N 1
ATOM 788 C CA . LEU A 1 94 ? 0.589 -8.601 -1.928 1.00 81.06 94 LEU A CA 1
ATOM 789 C C . LEU A 1 94 ? 1.389 -7.408 -2.458 1.00 81.06 94 LEU A C 1
ATOM 791 O O . LEU A 1 94 ? 2.074 -7.547 -3.469 1.00 81.06 94 LEU A O 1
ATOM 795 N N . LEU A 1 95 ? 1.371 -6.267 -1.758 1.00 82.12 95 LEU A N 1
ATOM 796 C CA . LEU A 1 95 ? 2.175 -5.102 -2.134 1.00 82.12 95 LEU A CA 1
ATOM 797 C C . LEU A 1 95 ? 3.678 -5.412 -2.101 1.00 82.12 95 LEU A C 1
ATOM 799 O O . LEU A 1 95 ? 4.413 -5.036 -3.013 1.00 82.12 95 LEU A O 1
ATOM 803 N N . THR A 1 96 ? 4.130 -6.132 -1.074 1.00 82.06 96 THR A N 1
ATOM 804 C CA . THR A 1 96 ? 5.536 -6.525 -0.910 1.00 82.06 96 THR A CA 1
ATOM 805 C C . THR A 1 96 ? 5.978 -7.450 -2.039 1.00 82.06 96 THR A C 1
ATOM 807 O O . THR A 1 96 ? 6.984 -7.189 -2.693 1.00 82.06 96 THR A O 1
ATOM 810 N N . LEU A 1 97 ? 5.201 -8.502 -2.308 1.00 85.88 97 LEU A N 1
ATOM 811 C CA . LEU A 1 97 ? 5.477 -9.464 -3.373 1.00 85.88 97 LEU A CA 1
ATOM 812 C C . LEU A 1 97 ? 5.498 -8.790 -4.742 1.00 85.88 97 LEU A C 1
ATOM 814 O O . LEU A 1 97 ? 6.393 -9.056 -5.536 1.00 85.88 97 LEU A O 1
ATOM 818 N N . TYR A 1 98 ? 4.554 -7.886 -5.001 1.00 82.75 98 TYR A N 1
ATOM 819 C CA . TYR A 1 98 ? 4.497 -7.160 -6.263 1.00 82.75 98 TYR A CA 1
ATOM 820 C C . TYR A 1 98 ? 5.685 -6.197 -6.431 1.00 82.75 98 TYR A C 1
ATOM 822 O O . TYR A 1 98 ? 6.270 -6.114 -7.509 1.00 82.75 98 TYR A O 1
ATOM 830 N N . THR A 1 99 ? 6.116 -5.540 -5.349 1.00 79.81 99 THR A N 1
ATOM 831 C CA . THR A 1 99 ? 7.330 -4.704 -5.341 1.00 79.81 99 THR A CA 1
ATOM 832 C C . THR A 1 99 ? 8.580 -5.535 -5.647 1.00 79.81 99 THR A C 1
ATOM 834 O O . THR A 1 99 ? 9.382 -5.151 -6.495 1.00 79.81 99 THR A O 1
ATOM 837 N N . ILE A 1 100 ? 8.730 -6.700 -5.004 1.00 85.31 100 ILE A N 1
ATOM 838 C CA . ILE A 1 100 ? 9.845 -7.629 -5.253 1.00 85.31 100 ILE A CA 1
ATOM 839 C C . ILE A 1 100 ? 9.813 -8.138 -6.696 1.00 85.31 100 ILE A C 1
ATOM 841 O O . ILE A 1 100 ? 10.845 -8.157 -7.359 1.00 85.31 100 ILE A O 1
ATOM 845 N N . PHE A 1 101 ? 8.641 -8.519 -7.201 1.00 84.19 101 PHE A N 1
ATOM 846 C CA . PHE A 1 101 ? 8.469 -8.988 -8.574 1.00 84.19 101 PHE A CA 1
ATOM 847 C C . PHE A 1 101 ? 8.942 -7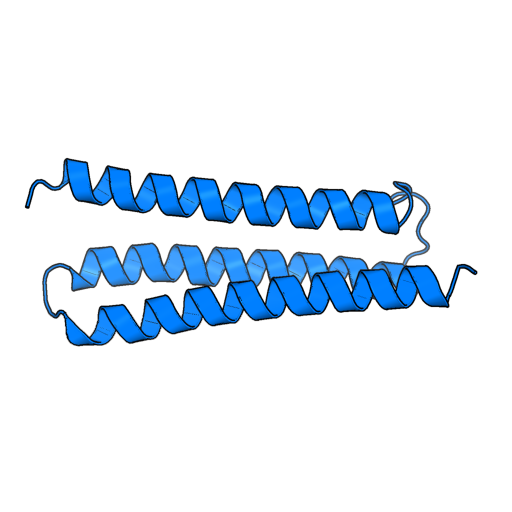.951 -9.598 1.00 84.19 101 PHE A C 1
ATOM 849 O O . PHE A 1 101 ? 9.710 -8.286 -10.498 1.00 84.19 101 PHE A O 1
ATOM 856 N N . ILE A 1 102 ? 8.553 -6.684 -9.427 1.00 78.25 102 ILE A N 1
ATOM 857 C CA . ILE A 1 102 ? 9.021 -5.605 -10.301 1.00 78.25 102 ILE A CA 1
ATOM 858 C C . ILE A 1 102 ? 10.542 -5.429 -10.197 1.00 78.25 102 ILE A C 1
ATOM 860 O O . ILE A 1 102 ? 11.204 -5.298 -11.223 1.00 78.25 102 ILE A O 1
ATOM 864 N N . LEU A 1 103 ? 11.111 -5.460 -8.988 1.00 80.25 103 LEU A N 1
ATOM 865 C CA . LEU A 1 103 ? 12.563 -5.356 -8.799 1.00 80.25 103 LEU A CA 1
ATOM 866 C C . LEU A 1 103 ? 13.319 -6.477 -9.520 1.00 80.25 103 LEU A C 1
ATOM 868 O O . LEU A 1 103 ? 14.323 -6.205 -10.171 1.00 80.25 103 LEU A O 1
ATOM 872 N N . VAL A 1 104 ? 12.825 -7.716 -9.444 1.00 83.19 104 VAL A N 1
ATOM 873 C CA . VAL A 1 104 ? 13.408 -8.856 -10.165 1.00 83.19 104 VAL A CA 1
ATOM 874 C C . VAL A 1 104 ? 13.341 -8.632 -11.672 1.00 83.19 104 VAL A C 1
ATOM 876 O O . VAL A 1 104 ? 14.350 -8.813 -12.343 1.00 83.19 104 VAL A O 1
ATOM 879 N N . ILE A 1 105 ? 12.197 -8.190 -12.203 1.00 79.31 105 ILE A N 1
ATOM 880 C CA . ILE A 1 105 ? 12.049 -7.884 -13.634 1.00 79.31 105 ILE A CA 1
ATOM 881 C C . ILE A 1 105 ? 13.053 -6.821 -14.079 1.00 79.31 105 ILE A C 1
ATOM 883 O O . ILE A 1 105 ? 13.709 -6.996 -15.101 1.00 79.31 105 ILE A O 1
ATOM 887 N N . ILE A 1 106 ? 13.192 -5.734 -13.319 1.00 71.62 106 ILE A N 1
ATOM 888 C CA . ILE A 1 106 ? 14.125 -4.653 -13.648 1.00 71.62 106 ILE A CA 1
ATOM 889 C C . ILE A 1 106 ? 15.568 -5.169 -13.626 1.00 71.62 106 ILE A C 1
ATOM 891 O O . ILE A 1 106 ? 16.313 -4.923 -14.567 1.00 71.62 106 ILE A O 1
ATOM 895 N N . LEU A 1 107 ? 15.954 -5.934 -12.601 1.00 74.62 107 LEU A N 1
ATOM 896 C CA . LEU A 1 107 ? 17.296 -6.516 -12.510 1.00 74.62 107 LEU A CA 1
ATOM 897 C C . LEU A 1 107 ? 17.603 -7.498 -13.650 1.00 74.62 107 LEU A C 1
ATOM 899 O O . LEU A 1 107 ? 18.755 -7.596 -14.051 1.00 74.62 107 LEU A O 1
ATOM 903 N N . TYR A 1 108 ? 16.600 -8.217 -14.161 1.00 73.94 108 TYR A N 1
ATOM 904 C CA . TYR A 1 108 ? 16.780 -9.217 -15.220 1.00 73.94 108 TYR A CA 1
ATOM 905 C C . TYR A 1 108 ? 16.718 -8.631 -16.638 1.00 73.94 108 TYR A C 1
ATOM 907 O O . TYR A 1 108 ? 17.333 -9.176 -17.546 1.00 73.94 108 TYR A O 1
ATOM 915 N N . LEU A 1 109 ? 15.955 -7.552 -16.850 1.00 62.62 109 LEU A N 1
ATOM 916 C CA . LEU A 1 109 ? 15.798 -6.906 -18.162 1.00 62.62 109 LEU A CA 1
ATOM 917 C C . LEU A 1 109 ? 16.850 -5.826 -18.451 1.00 62.62 109 LEU A C 1
ATOM 919 O O . LEU A 1 109 ? 17.009 -5.454 -19.609 1.00 62.62 109 LEU A O 1
ATOM 923 N N . PHE A 1 110 ? 17.518 -5.294 -17.422 1.00 58.31 110 PHE A N 1
ATOM 924 C CA . PHE A 1 110 ? 18.519 -4.225 -17.549 1.00 58.31 110 PHE A CA 1
ATOM 925 C C . PHE A 1 110 ? 19.959 -4.675 -17.214 1.00 58.31 110 PHE A C 1
ATOM 927 O O . PHE A 1 110 ? 20.821 -3.823 -16.987 1.00 58.31 110 PHE A O 1
ATOM 934 N N . GLN A 1 111 ? 20.219 -5.989 -17.182 1.00 53.69 111 GLN A N 1
ATOM 935 C CA . GLN A 1 111 ? 21.564 -6.571 -17.351 1.00 53.69 111 GLN A CA 1
ATOM 936 C C . GLN A 1 111 ? 21.887 -6.719 -18.838 1.00 53.69 111 GLN A C 1
ATOM 938 O O . GLN A 1 111 ? 23.060 -6.476 -19.194 1.00 53.69 111 GLN A O 1
#

pLDDT: mean 74.62, std 9.18, range [53.28, 85.88]

Sequence (111 aa):
MNIIKYILWWEIRRLLFNLFLLGSTLVLCFAFGFNLFRTEPGSGAYYLFITYLLLIALANLVYTLNYFIYYKKAKENKTRIGLFERIMLCSLILLTLYTIFILVIILYLFQ

Radius of gyration: 17.37 Å; chains: 1; bounding box: 42×24×51 Å

Secondary structure (DSSP, 8-state):
--HHHHHHHHHHHHHHHHHHHHHHHHHHHHHTTT-TTTSPTTSHHHHHHHHHHHHHHHHHHHHHHHHHHHHHHTTT-STTHHHHHHHHHHHHHHHHHHHHHHHHHHHHH--

Foldseek 3Di:
DDPVVVVVVLVVVVVVLVVLLVVLLVLLCVLLPVPPVPPDPPDPSNVLNVVLVVLSVVLVVLSVVLVVVCVVCVVPDDPVNVVSVVVNVVSSVVSVVSSVVVSVVSVVVVD